Protein AF-A0A929V774-F1 (afdb_monomer_lite)

Structure (mmCIF, N/CA/C/O backbone):
data_AF-A0A929V774-F1
#
_entry.id   AF-A0A929V774-F1
#
loop_
_atom_site.group_PDB
_atom_site.id
_atom_site.type_symbol
_atom_site.label_atom_id
_atom_site.label_alt_id
_atom_site.label_comp_id
_atom_site.label_asym_id
_atom_site.label_entity_id
_atom_site.label_seq_id
_atom_site.pdbx_PDB_ins_code
_atom_site.Cartn_x
_atom_site.Cartn_y
_atom_site.Cartn_z
_ato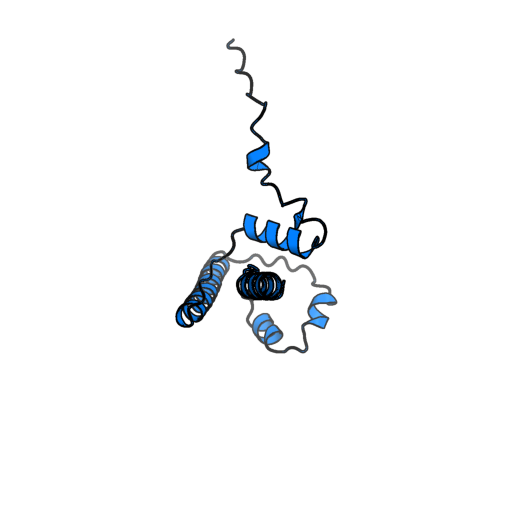m_site.occupancy
_atom_site.B_iso_or_equiv
_atom_site.auth_seq_id
_atom_site.auth_comp_id
_atom_site.auth_asym_id
_atom_site.auth_atom_id
_atom_site.pdbx_PDB_model_num
ATOM 1 N N . MET A 1 1 ? -35.510 -3.860 35.070 1.00 62.09 1 MET A N 1
ATOM 2 C CA . MET A 1 1 ? -34.268 -4.649 34.905 1.00 62.09 1 MET A CA 1
ATOM 3 C C . MET A 1 1 ? -34.091 -5.048 33.452 1.00 62.09 1 MET A C 1
ATOM 5 O O . MET A 1 1 ? -32.999 -4.863 32.935 1.00 62.09 1 MET A O 1
ATOM 9 N N . ASP A 1 2 ? -35.163 -5.473 32.784 1.00 71.69 2 ASP A N 1
ATOM 10 C CA . ASP A 1 2 ? -35.150 -5.826 31.357 1.00 71.69 2 ASP A CA 1
ATOM 11 C C . ASP A 1 2 ? -34.716 -4.666 30.440 1.00 71.69 2 ASP A C 1
ATOM 13 O O . ASP A 1 2 ? -33.941 -4.877 29.516 1.00 71.69 2 ASP A O 1
ATOM 17 N N . ASP A 1 3 ? -35.093 -3.421 30.753 1.00 75.19 3 ASP A N 1
ATOM 18 C CA . ASP A 1 3 ? -34.695 -2.245 29.954 1.00 75.19 3 ASP A CA 1
ATOM 19 C C . ASP A 1 3 ? -33.191 -1.937 30.006 1.00 75.19 3 ASP A C 1
ATOM 21 O O . ASP A 1 3 ? -32.614 -1.484 29.022 1.00 75.19 3 ASP A O 1
ATOM 25 N N . TYR A 1 4 ? -32.534 -2.207 31.139 1.00 77.62 4 TYR A N 1
ATOM 26 C CA . TYR A 1 4 ? -31.085 -2.021 31.269 1.00 77.62 4 TYR A CA 1
ATOM 27 C C . TYR A 1 4 ? -30.326 -3.112 30.510 1.00 77.62 4 TYR A C 1
ATOM 29 O O . TYR A 1 4 ? -29.334 -2.822 29.852 1.00 77.62 4 TYR A O 1
ATOM 37 N N . ILE A 1 5 ? -30.827 -4.351 30.547 1.00 79.94 5 ILE A N 1
ATOM 38 C CA . ILE A 1 5 ? -30.267 -5.467 29.778 1.00 79.94 5 ILE A CA 1
ATOM 39 C C . ILE A 1 5 ? -30.404 -5.188 28.275 1.00 79.94 5 ILE A C 1
ATOM 41 O O . ILE A 1 5 ? -29.414 -5.285 27.561 1.00 79.94 5 ILE A O 1
ATOM 45 N N . ASN A 1 6 ? -31.577 -4.743 27.813 1.00 81.94 6 ASN A N 1
ATOM 46 C CA . ASN A 1 6 ? -31.809 -4.395 26.407 1.00 81.94 6 ASN A CA 1
ATOM 47 C C . ASN A 1 6 ? -30.965 -3.198 25.937 1.00 81.94 6 ASN A C 1
ATOM 49 O O . ASN A 1 6 ? -30.461 -3.209 24.817 1.00 81.94 6 ASN A O 1
ATOM 53 N N . PHE A 1 7 ? -30.768 -2.186 26.787 1.00 81.25 7 PHE A N 1
ATOM 54 C CA . PHE A 1 7 ? -29.897 -1.048 26.484 1.00 81.25 7 PHE A CA 1
ATOM 55 C C . PHE A 1 7 ? -28.425 -1.465 26.363 1.00 81.25 7 PHE A C 1
ATOM 57 O O . PHE A 1 7 ? -27.748 -1.061 25.422 1.00 81.25 7 PHE A O 1
ATOM 64 N N . ILE A 1 8 ? -27.928 -2.302 27.281 1.00 77.25 8 ILE A N 1
ATOM 65 C CA . ILE A 1 8 ? -26.557 -2.826 27.216 1.00 77.25 8 ILE A CA 1
ATOM 66 C C . ILE A 1 8 ? -26.370 -3.731 25.994 1.00 77.25 8 ILE A C 1
ATOM 68 O O . ILE A 1 8 ? -25.318 -3.667 25.365 1.00 77.25 8 ILE A O 1
ATOM 72 N N . ASP A 1 9 ? -27.380 -4.514 25.611 1.00 76.75 9 ASP A N 1
ATOM 73 C CA . ASP A 1 9 ? -27.327 -5.377 24.426 1.00 76.75 9 ASP A CA 1
ATOM 74 C C . ASP A 1 9 ? -27.346 -4.558 23.118 1.00 76.75 9 ASP A C 1
ATOM 76 O O . ASP A 1 9 ? -26.568 -4.827 22.205 1.00 76.75 9 ASP A O 1
ATOM 80 N N . GLN A 1 10 ? -28.135 -3.477 23.051 1.00 77.94 10 GLN A N 1
ATOM 81 C CA . GLN A 1 10 ? -28.100 -2.524 21.931 1.00 77.94 10 GLN A CA 1
ATOM 82 C C . GLN A 1 10 ? -26.763 -1.778 21.836 1.00 77.94 10 GLN A C 1
ATOM 84 O O . GLN A 1 10 ? -26.174 -1.719 20.759 1.00 77.94 10 GLN A O 1
ATOM 89 N N . VAL A 1 11 ? -26.232 -1.274 22.954 1.00 72.19 11 VAL A N 1
ATOM 90 C CA . VAL A 1 11 ? -24.923 -0.598 22.990 1.00 72.19 11 VAL A CA 1
ATOM 91 C C . VAL A 1 11 ? -23.786 -1.571 22.653 1.00 72.19 11 VAL A C 1
ATOM 93 O O . VAL A 1 11 ? -22.845 -1.204 21.955 1.00 72.19 11 VAL A O 1
ATOM 96 N N . SER A 1 12 ? -23.883 -2.828 23.091 1.00 67.50 12 SER A N 1
ATOM 97 C CA . SER A 1 12 ? -22.943 -3.901 22.747 1.00 67.50 12 SER A CA 1
ATOM 98 C C . SER A 1 12 ? -22.978 -4.256 21.257 1.00 67.50 12 SER A C 1
ATOM 100 O O . SER A 1 12 ? -21.944 -4.618 20.699 1.00 67.50 12 SER A O 1
ATOM 102 N N . GLN A 1 13 ? -24.144 -4.184 20.610 1.00 66.69 13 GLN A N 1
ATOM 103 C CA . GLN A 1 13 ? -24.290 -4.417 19.168 1.00 66.69 13 GLN A CA 1
ATOM 104 C C . GLN A 1 13 ? -23.809 -3.219 18.334 1.00 66.69 13 GLN A C 1
ATOM 106 O O . GLN A 1 13 ? -23.270 -3.413 17.244 1.00 66.69 13 GLN A O 1
ATOM 111 N N . GLU A 1 14 ? -23.944 -1.995 18.850 1.00 58.09 14 GLU A N 1
ATOM 112 C CA . GLU A 1 14 ? -23.427 -0.771 18.221 1.00 58.09 14 GLU A CA 1
ATOM 113 C C . GLU A 1 14 ? -21.910 -0.590 18.408 1.00 58.09 14 GLU A C 1
ATOM 115 O O . GLU A 1 14 ? -21.255 0.041 17.579 1.00 58.09 14 GLU A O 1
ATOM 120 N N . ALA A 1 15 ? -21.315 -1.194 19.441 1.00 54.69 15 ALA A N 1
ATOM 121 C CA . ALA A 1 15 ? -19.882 -1.121 19.734 1.00 54.69 15 ALA A CA 1
ATOM 122 C C . ALA A 1 15 ? -19.014 -2.069 18.880 1.00 54.69 15 ALA A C 1
ATOM 124 O O . ALA A 1 15 ? -17.948 -2.510 19.314 1.00 54.69 15 ALA A O 1
ATOM 125 N N . ASN A 1 16 ? -19.425 -2.375 17.648 1.00 50.06 16 ASN A N 1
ATOM 126 C CA . ASN A 1 16 ? -18.550 -3.042 16.689 1.00 50.06 16 ASN A CA 1
ATOM 127 C C . ASN A 1 16 ? -17.679 -2.016 15.956 1.00 50.06 16 ASN A C 1
ATOM 129 O O . ASN A 1 16 ? -17.897 -1.708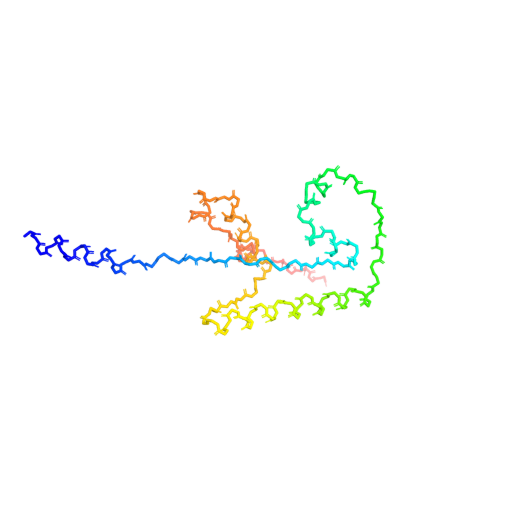 14.786 1.00 50.06 16 ASN A O 1
ATOM 133 N N . ILE A 1 17 ? -16.677 -1.493 16.657 1.00 56.94 17 ILE A N 1
ATOM 134 C CA . ILE A 1 17 ? -15.597 -0.720 16.038 1.00 56.94 17 ILE A CA 1
ATOM 135 C C . ILE A 1 17 ? -14.281 -1.389 16.422 1.00 56.94 17 ILE A C 1
ATOM 137 O O . ILE A 1 17 ? -13.466 -0.857 17.168 1.00 56.94 17 ILE A O 1
ATOM 141 N N . MET A 1 18 ? -14.103 -2.629 15.965 1.00 56.09 18 MET A N 1
ATOM 142 C CA . MET A 1 18 ? -12.764 -3.193 15.880 1.00 56.09 18 MET A CA 1
ATOM 143 C C . MET A 1 18 ? -12.146 -2.686 14.576 1.00 56.09 18 MET A C 1
ATOM 145 O O . MET A 1 18 ? -12.573 -3.085 13.491 1.00 56.09 18 MET A O 1
ATOM 149 N N . ASP A 1 19 ? -11.147 -1.811 14.678 1.00 65.81 19 ASP A N 1
ATOM 150 C CA . ASP A 1 19 ? -10.358 -1.384 13.525 1.00 65.81 19 ASP A CA 1
ATOM 151 C C . ASP A 1 19 ? -9.558 -2.582 13.004 1.00 65.81 19 ASP A C 1
ATOM 153 O O . ASP A 1 19 ? -8.544 -2.993 13.573 1.00 65.81 19 ASP A O 1
ATOM 157 N N . LYS A 1 20 ? -10.047 -3.198 11.925 1.00 76.19 20 LYS A N 1
ATOM 158 C CA . LYS A 1 20 ? -9.386 -4.334 11.285 1.00 76.19 20 LYS A CA 1
ATOM 159 C C . LYS A 1 20 ? -8.594 -3.856 10.077 1.00 76.19 20 LYS A C 1
ATOM 161 O O . LYS A 1 20 ? -9.153 -3.553 9.026 1.00 76.19 20 LYS A O 1
ATOM 166 N N . SER A 1 21 ? -7.277 -3.844 10.224 1.00 83.00 21 SER A N 1
ATOM 167 C CA . SER A 1 21 ? -6.354 -3.523 9.136 1.00 83.00 21 SER A CA 1
ATOM 168 C C . SER A 1 21 ? -6.090 -4.749 8.261 1.00 83.00 21 SER A C 1
ATOM 170 O O . SER A 1 21 ? -5.838 -5.846 8.763 1.00 83.00 21 SER A O 1
ATOM 172 N N . PHE A 1 22 ? -6.111 -4.559 6.942 1.00 88.50 22 PHE A N 1
ATOM 173 C CA . PHE A 1 22 ? -5.753 -5.578 5.956 1.00 88.50 22 PHE A CA 1
ATOM 174 C C . PHE A 1 22 ? -4.487 -5.151 5.214 1.00 88.50 22 PHE A C 1
ATOM 176 O O . PHE A 1 22 ? -4.353 -3.994 4.821 1.00 88.50 22 PHE A O 1
ATOM 183 N N . PHE A 1 23 ? -3.572 -6.094 4.992 1.00 91.25 23 PHE A N 1
ATOM 184 C CA . PHE A 1 23 ? -2.306 -5.846 4.305 1.00 91.25 23 PHE A CA 1
ATOM 185 C C . PHE A 1 23 ? -2.253 -6.636 3.000 1.00 91.25 23 PHE A C 1
ATOM 187 O O . PHE A 1 23 ? -2.586 -7.820 2.966 1.00 91.25 23 PHE A O 1
ATOM 194 N N . VAL A 1 24 ? -1.815 -5.980 1.925 1.00 91.75 24 VAL A N 1
ATOM 195 C CA . VAL A 1 24 ? -1.659 -6.585 0.598 1.00 91.75 24 VAL A CA 1
ATOM 196 C C . VAL A 1 24 ? -0.188 -6.524 0.203 1.00 91.75 24 VAL A C 1
ATOM 198 O O . VAL A 1 24 ? 0.418 -5.454 0.211 1.00 91.75 24 VAL A O 1
ATOM 201 N N . VAL A 1 25 ? 0.386 -7.671 -0.162 1.00 92.25 25 VAL A N 1
ATOM 202 C CA . VAL A 1 25 ? 1.767 -7.766 -0.654 1.00 92.25 25 VAL A CA 1
ATOM 203 C C . VAL A 1 25 ? 1.746 -7.820 -2.177 1.00 92.25 25 VAL A C 1
ATOM 205 O O . VAL A 1 25 ? 1.146 -8.720 -2.760 1.00 92.25 25 VAL A O 1
ATOM 208 N N . VAL A 1 26 ? 2.420 -6.866 -2.823 1.00 91.38 26 VAL A N 1
ATOM 209 C CA . VAL A 1 26 ? 2.578 -6.823 -4.284 1.00 91.38 26 VAL A CA 1
ATOM 210 C C . VAL A 1 26 ? 3.982 -7.321 -4.635 1.00 91.38 26 VAL A C 1
ATOM 212 O O . VAL A 1 26 ? 4.952 -6.603 -4.386 1.00 91.38 26 VAL A O 1
ATOM 215 N N . PRO A 1 27 ? 4.131 -8.542 -5.176 1.00 89.06 27 PRO A N 1
ATOM 216 C CA . PRO A 1 27 ? 5.442 -9.075 -5.509 1.00 89.06 27 PRO A CA 1
ATOM 217 C C . PRO A 1 27 ? 6.014 -8.424 -6.776 1.00 89.06 27 PRO A C 1
ATOM 219 O O . PRO A 1 27 ? 5.296 -8.119 -7.734 1.00 89.06 27 PRO A O 1
ATOM 222 N N . TYR A 1 28 ? 7.337 -8.271 -6.787 1.00 85.38 28 TYR A N 1
ATOM 223 C CA . TYR A 1 28 ? 8.113 -7.872 -7.955 1.00 85.38 28 TYR A CA 1
ATOM 224 C C . TYR A 1 28 ? 9.228 -8.883 -8.203 1.00 85.38 28 TYR A C 1
ATOM 226 O O . TYR A 1 28 ? 9.965 -9.230 -7.279 1.00 85.38 28 TYR A O 1
ATOM 234 N N . TYR A 1 29 ? 9.372 -9.328 -9.448 1.00 80.94 29 TYR A N 1
ATOM 235 C CA . TYR A 1 29 ? 10.413 -10.261 -9.862 1.00 80.94 29 TYR A CA 1
ATOM 236 C C . TYR A 1 29 ? 11.176 -9.642 -11.031 1.00 80.94 29 TYR A C 1
ATOM 238 O O . TYR A 1 29 ? 10.570 -9.267 -12.026 1.00 80.94 29 TYR A O 1
ATOM 246 N N . SER A 1 30 ? 12.497 -9.510 -10.905 1.00 67.75 30 SER A N 1
ATOM 247 C CA . SER A 1 30 ? 13.333 -8.813 -11.893 1.00 67.75 30 SER A CA 1
ATOM 248 C C . SER A 1 30 ? 13.746 -9.673 -13.090 1.00 67.75 30 SER A C 1
ATOM 250 O O . SER A 1 30 ? 14.230 -9.131 -14.082 1.00 67.75 30 SER A O 1
ATOM 252 N N . SER A 1 31 ? 13.589 -10.999 -13.020 1.00 66.19 31 SER A N 1
ATOM 253 C CA . SER A 1 31 ? 13.923 -11.914 -14.113 1.00 66.19 31 SER A CA 1
ATOM 254 C C . SER A 1 31 ? 12.692 -12.669 -14.613 1.00 66.19 31 SER A C 1
ATOM 256 O O . SER A 1 31 ? 11.880 -13.170 -13.831 1.00 66.19 31 SER A O 1
ATOM 258 N N . ALA A 1 32 ? 12.580 -12.782 -15.940 1.00 58.16 32 ALA A N 1
ATOM 259 C CA . ALA A 1 32 ? 11.479 -13.469 -16.619 1.00 58.16 32 ALA A CA 1
ATOM 260 C C . ALA A 1 32 ? 11.355 -14.955 -16.219 1.00 58.16 32 ALA A C 1
ATOM 262 O O . ALA A 1 32 ? 10.266 -15.525 -16.280 1.00 58.16 32 ALA A O 1
ATOM 263 N N . ASP A 1 33 ? 12.451 -15.576 -15.770 1.00 54.81 33 ASP A N 1
ATOM 264 C CA . ASP A 1 33 ? 12.447 -16.948 -15.253 1.00 54.81 33 ASP A CA 1
ATOM 265 C C . ASP A 1 33 ? 11.894 -17.042 -13.819 1.00 54.81 33 ASP A C 1
ATOM 267 O O . ASP A 1 33 ? 11.211 -18.016 -13.494 1.00 54.81 33 ASP A O 1
ATOM 271 N N . LEU A 1 34 ? 12.082 -16.016 -12.972 1.00 55.59 34 LEU A N 1
ATOM 272 C CA . LEU A 1 34 ? 11.465 -15.964 -11.637 1.00 55.59 34 LEU A CA 1
ATOM 273 C C . LEU A 1 34 ? 9.960 -15.671 -11.702 1.00 55.59 34 LEU A C 1
ATOM 275 O O . LEU A 1 34 ? 9.201 -16.201 -10.893 1.00 55.59 34 LEU A O 1
ATOM 279 N N . GLU A 1 35 ? 9.510 -14.865 -12.664 1.00 52.72 35 GLU A N 1
ATOM 280 C CA . GLU A 1 35 ? 8.083 -14.561 -12.853 1.00 52.72 35 GLU A CA 1
ATOM 281 C C . GLU A 1 35 ? 7.294 -15.809 -13.302 1.00 52.72 35 GLU A C 1
ATOM 283 O O . GLU A 1 35 ? 6.208 -16.102 -12.789 1.00 52.72 35 GLU A O 1
ATOM 288 N N . LYS A 1 36 ? 7.894 -16.637 -14.169 1.00 52.91 36 LYS A N 1
ATOM 289 C CA . LYS A 1 36 ? 7.350 -17.953 -14.546 1.00 52.91 36 LYS A CA 1
ATOM 290 C C . LYS A 1 36 ? 7.364 -18.951 -13.383 1.00 52.91 36 LYS A C 1
ATOM 292 O O . LYS A 1 36 ? 6.411 -19.715 -13.233 1.00 52.91 36 LYS A O 1
ATOM 297 N N . ALA A 1 37 ? 8.397 -18.924 -12.538 1.00 53.25 37 ALA A N 1
ATOM 298 C CA . ALA A 1 37 ? 8.488 -19.782 -11.357 1.00 53.25 37 ALA A CA 1
ATOM 299 C C . ALA A 1 37 ? 7.502 -19.391 -10.239 1.00 53.25 37 ALA A C 1
ATOM 301 O O . ALA A 1 37 ? 7.018 -20.275 -9.541 1.00 53.25 37 ALA A O 1
ATOM 302 N N . SER A 1 38 ? 7.171 -18.102 -10.088 1.00 53.94 38 SER A N 1
ATOM 303 C CA . SER A 1 38 ? 6.179 -17.613 -9.112 1.00 53.94 38 SER A CA 1
ATOM 304 C C . SER A 1 38 ? 4.740 -17.977 -9.500 1.00 53.94 38 SER A C 1
ATOM 306 O O . SER A 1 38 ? 3.930 -18.344 -8.650 1.00 53.94 38 SER A O 1
ATOM 308 N N . THR A 1 39 ? 4.434 -17.977 -10.801 1.00 56.34 39 THR A N 1
ATOM 309 C CA . THR A 1 39 ? 3.107 -18.361 -11.314 1.00 56.34 39 THR A CA 1
ATOM 310 C C . THR A 1 39 ? 2.834 -19.869 -11.160 1.00 56.34 39 THR A C 1
ATOM 312 O O . THR A 1 39 ? 1.682 -20.300 -11.110 1.00 56.34 39 THR A O 1
ATOM 315 N N . GLN A 1 40 ? 3.880 -20.695 -11.028 1.00 53.91 40 GLN A N 1
ATOM 316 C CA . GLN A 1 40 ? 3.756 -22.110 -10.684 1.00 53.91 40 GLN A CA 1
ATOM 317 C C . GLN A 1 40 ? 3.945 -22.319 -9.176 1.00 53.91 40 GLN A C 1
ATOM 319 O O . GLN A 1 40 ? 5.059 -22.456 -8.677 1.00 53.91 40 GLN A O 1
ATOM 324 N N . SER A 1 41 ? 2.830 -22.468 -8.458 1.00 56.41 41 SER A N 1
ATOM 325 C CA . SER A 1 41 ? 2.742 -22.787 -7.020 1.00 56.41 41 SER A CA 1
ATOM 326 C C . SER A 1 41 ? 3.573 -23.992 -6.534 1.00 56.41 41 SER A C 1
ATOM 328 O O . SER A 1 41 ? 3.685 -24.218 -5.332 1.00 56.41 41 SER A O 1
ATOM 330 N N . LYS A 1 42 ? 4.187 -24.761 -7.440 1.00 54.28 42 LYS A N 1
ATOM 331 C CA . LYS A 1 42 ? 5.020 -25.931 -7.136 1.00 54.28 42 LYS A CA 1
ATOM 332 C C . LYS A 1 42 ? 6.438 -25.587 -6.652 1.00 54.28 42 LYS A C 1
ATOM 334 O O . LYS A 1 42 ? 7.060 -26.434 -6.023 1.00 54.28 42 LYS A O 1
ATOM 339 N N . ASN A 1 43 ? 6.931 -24.363 -6.872 1.00 55.25 43 ASN A N 1
ATOM 340 C CA . ASN A 1 43 ? 8.344 -24.009 -6.638 1.00 55.25 43 ASN A CA 1
ATOM 341 C C . ASN A 1 43 ? 8.610 -23.144 -5.391 1.00 55.25 43 ASN A C 1
ATOM 343 O O . ASN A 1 43 ? 9.737 -22.698 -5.168 1.00 55.25 43 ASN A O 1
ATOM 347 N N . ILE A 1 44 ? 7.600 -22.912 -4.549 1.00 61.47 44 ILE A N 1
ATOM 348 C CA . ILE A 1 44 ? 7.760 -22.087 -3.340 1.00 61.47 44 ILE A CA 1
ATOM 349 C C . ILE A 1 44 ? 8.638 -22.806 -2.298 1.00 61.47 44 ILE A C 1
ATOM 351 O O . ILE A 1 44 ? 9.499 -22.175 -1.696 1.00 61.47 44 ILE A O 1
ATOM 355 N N . PHE A 1 45 ? 8.518 -24.131 -2.145 1.00 58.19 45 PHE A N 1
ATOM 356 C CA . PHE A 1 45 ? 9.340 -24.909 -1.200 1.00 58.19 45 PHE A CA 1
ATOM 357 C C . PHE A 1 45 ? 10.815 -25.041 -1.626 1.00 58.19 45 PHE A C 1
ATOM 359 O O . PHE A 1 45 ? 11.702 -25.068 -0.775 1.00 58.19 45 PHE A O 1
ATOM 366 N N . SER A 1 46 ? 11.112 -25.059 -2.930 1.00 59.00 46 SER A N 1
ATOM 367 C CA . SER A 1 46 ? 12.490 -25.148 -3.439 1.00 59.00 46 SER A CA 1
ATOM 368 C C . SER A 1 46 ? 13.271 -23.836 -3.312 1.00 59.00 46 SER A C 1
ATOM 370 O O . SER A 1 46 ? 14.497 -23.858 -3.252 1.00 59.00 46 SER A O 1
ATOM 372 N N . LEU A 1 47 ? 12.583 -22.692 -3.219 1.00 58.12 47 LEU A N 1
ATOM 373 C CA . LEU A 1 47 ? 13.207 -21.383 -2.988 1.00 58.12 47 LEU A CA 1
ATOM 374 C C . LEU A 1 47 ? 13.789 -21.233 -1.571 1.00 58.12 47 LEU A C 1
ATOM 376 O O . LEU A 1 47 ? 14.681 -20.407 -1.387 1.00 58.12 47 LEU A O 1
ATOM 380 N N . PHE A 1 48 ? 13.319 -22.027 -0.601 1.00 58.84 48 PHE A N 1
ATOM 381 C CA . 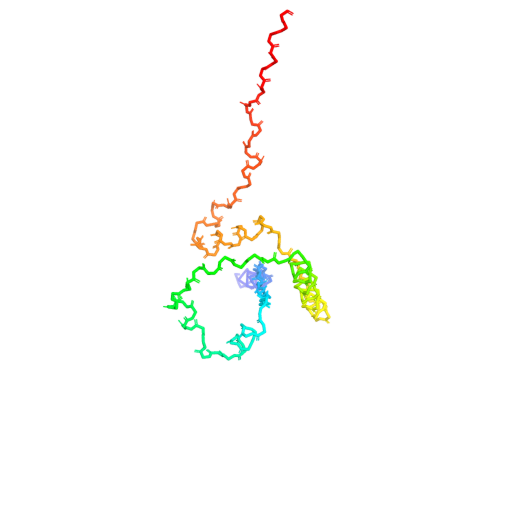PHE A 1 48 ? 13.824 -22.026 0.779 1.00 58.84 48 PHE A CA 1
ATOM 382 C C . PHE A 1 48 ? 14.980 -23.013 1.017 1.00 58.84 48 PHE A C 1
ATOM 384 O O . PHE A 1 48 ? 15.719 -22.840 1.981 1.00 58.84 48 PHE A O 1
ATOM 391 N N . PHE A 1 49 ? 15.162 -24.019 0.151 1.00 57.56 49 PHE A N 1
ATOM 392 C CA . PHE A 1 49 ? 16.188 -25.066 0.309 1.00 57.56 49 PHE A CA 1
ATOM 393 C C . PHE A 1 49 ? 17.276 -25.052 -0.785 1.00 57.56 49 PHE A C 1
ATOM 395 O O . PHE A 1 49 ? 18.263 -25.776 -0.692 1.00 57.56 49 PHE A O 1
ATOM 402 N N . GLY A 1 50 ? 17.125 -24.230 -1.828 1.00 51.69 50 GLY A N 1
ATOM 403 C CA . GLY A 1 50 ? 18.124 -24.081 -2.884 1.00 51.69 50 GLY A CA 1
ATOM 404 C C . GLY A 1 50 ? 19.256 -23.146 -2.466 1.00 51.69 50 GLY A C 1
ATOM 405 O O . GLY A 1 50 ? 19.052 -21.938 -2.340 1.00 51.69 50 GLY A O 1
ATOM 406 N N . THR A 1 51 ? 20.458 -23.692 -2.288 1.00 50.53 51 THR A N 1
ATOM 407 C CA . THR A 1 51 ? 21.701 -22.925 -2.153 1.00 50.53 51 THR A CA 1
ATOM 408 C C . THR A 1 51 ? 21.885 -22.043 -3.385 1.00 50.53 51 THR A C 1
ATOM 410 O O . THR A 1 51 ? 22.251 -22.527 -4.455 1.00 50.53 51 THR A O 1
ATOM 413 N N . ARG A 1 52 ? 21.602 -20.746 -3.254 1.00 54.59 52 ARG A N 1
ATOM 414 C CA . ARG A 1 52 ? 21.944 -19.770 -4.288 1.00 54.59 52 ARG A CA 1
ATOM 415 C C . ARG A 1 52 ? 23.444 -19.529 -4.202 1.00 54.59 52 ARG A C 1
ATOM 417 O O . ARG A 1 52 ? 23.904 -18.865 -3.274 1.00 54.59 52 ARG A O 1
ATOM 424 N N . GLU A 1 53 ? 24.198 -20.092 -5.142 1.00 45.06 53 GLU A N 1
ATOM 425 C CA . GLU A 1 53 ? 25.534 -19.587 -5.442 1.00 45.06 53 GLU A CA 1
ATOM 426 C C . GLU A 1 53 ? 25.413 -18.083 -5.692 1.00 45.06 53 GLU A C 1
ATOM 428 O O . GLU A 1 53 ? 24.565 -17.622 -6.460 1.00 45.06 53 GLU A O 1
ATOM 433 N N . GLY A 1 54 ? 26.192 -17.316 -4.933 1.00 48.53 54 GLY A N 1
ATOM 434 C CA . GLY A 1 54 ? 26.163 -15.865 -4.938 1.00 48.53 54 GLY A CA 1
ATOM 435 C C . GLY A 1 54 ? 26.737 -15.319 -6.234 1.00 48.53 54 GLY A C 1
ATOM 436 O O . GLY A 1 54 ? 27.887 -14.892 -6.271 1.00 48.53 54 GLY A O 1
ATOM 437 N N . GLU A 1 55 ? 25.934 -15.293 -7.290 1.00 47.22 55 GLU A N 1
ATOM 438 C CA . GLU A 1 55 ? 26.227 -14.435 -8.423 1.00 47.22 55 GLU A CA 1
ATOM 439 C C . GLU A 1 55 ? 25.937 -13.000 -7.979 1.00 47.22 55 GLU A C 1
ATOM 441 O O . GLU A 1 55 ? 24.793 -12.611 -7.734 1.00 47.22 55 GLU A O 1
ATOM 446 N N . ILE A 1 56 ? 26.996 -12.212 -7.792 1.00 48.72 56 ILE A N 1
ATOM 447 C CA . ILE A 1 56 ? 26.890 -10.774 -7.556 1.00 48.72 56 ILE A CA 1
ATOM 448 C C . ILE A 1 56 ? 26.330 -10.172 -8.847 1.00 48.72 56 ILE A C 1
ATOM 450 O O . ILE A 1 56 ? 27.075 -9.743 -9.728 1.00 48.72 56 ILE A O 1
ATOM 454 N N . THR A 1 57 ? 25.005 -10.162 -8.981 1.00 61.56 57 THR A N 1
ATOM 455 C CA . THR A 1 57 ? 24.315 -9.505 -10.085 1.00 61.56 57 THR A CA 1
ATOM 456 C C . THR A 1 57 ? 24.570 -8.012 -9.943 1.00 61.56 57 THR A C 1
ATOM 458 O O . THR A 1 57 ? 23.925 -7.328 -9.145 1.00 61.56 57 THR A O 1
ATOM 461 N N . ARG A 1 58 ? 25.551 -7.489 -10.681 1.00 60.22 58 ARG A N 1
ATOM 462 C CA . ARG A 1 58 ? 25.709 -6.046 -10.859 1.00 60.22 58 ARG A CA 1
ATOM 463 C C . ARG A 1 58 ? 24.506 -5.582 -11.673 1.00 60.22 58 ARG A C 1
ATOM 465 O O . ARG A 1 58 ? 24.494 -5.701 -12.892 1.00 60.22 58 ARG A O 1
ATOM 472 N N . ILE A 1 59 ? 23.461 -5.141 -10.981 1.00 68.25 59 ILE A N 1
ATOM 473 C CA . ILE A 1 59 ? 22.247 -4.636 -11.618 1.00 68.25 59 ILE A CA 1
ATOM 474 C C . ILE A 1 59 ? 22.602 -3.315 -12.300 1.00 68.25 59 ILE A C 1
ATOM 476 O O . ILE A 1 59 ? 23.102 -2.392 -11.655 1.00 68.25 59 ILE A O 1
ATOM 480 N N . ASP A 1 60 ? 22.354 -3.237 -13.607 1.00 81.69 60 ASP A N 1
ATOM 481 C CA . ASP A 1 60 ? 22.484 -1.986 -14.346 1.00 81.69 60 ASP A CA 1
ATOM 482 C C . ASP A 1 60 ? 21.447 -0.967 -13.856 1.00 81.69 60 ASP A C 1
ATOM 484 O O . ASP A 1 60 ? 20.298 -1.313 -13.562 1.00 81.69 60 ASP A O 1
ATOM 488 N N . ARG A 1 61 ? 21.831 0.311 -13.821 1.00 85.06 61 ARG A N 1
ATOM 489 C CA . ARG A 1 61 ? 20.969 1.389 -13.330 1.00 85.06 61 ARG A CA 1
ATOM 490 C C . ARG A 1 61 ? 19.678 1.503 -14.137 1.00 85.06 61 ARG A C 1
ATOM 492 O O . ARG A 1 61 ? 18.618 1.661 -13.545 1.00 85.06 61 ARG A O 1
ATOM 499 N N . ASN A 1 62 ? 19.735 1.307 -15.456 1.00 85.69 62 ASN A N 1
ATOM 500 C CA . ASN A 1 62 ? 18.526 1.327 -16.285 1.00 85.69 62 ASN A CA 1
ATOM 501 C C . ASN A 1 62 ? 17.558 0.195 -15.930 1.00 85.69 62 ASN A C 1
ATOM 503 O O . ASN A 1 62 ? 16.345 0.359 -16.030 1.00 85.69 62 ASN A O 1
ATOM 507 N N . THR A 1 63 ? 18.084 -0.965 -15.533 1.00 85.88 63 THR A N 1
ATOM 508 C CA . THR A 1 63 ? 17.262 -2.106 -15.111 1.00 85.88 63 THR A CA 1
ATOM 509 C C . THR A 1 63 ? 16.601 -1.813 -13.768 1.00 85.88 63 THR A C 1
ATOM 511 O O . THR A 1 63 ? 15.414 -2.076 -13.601 1.00 85.88 63 THR A O 1
ATOM 514 N N . TYR A 1 64 ? 17.342 -1.206 -12.839 1.00 86.31 64 TYR A N 1
ATOM 515 C CA . TYR A 1 64 ? 16.804 -0.750 -11.559 1.00 86.31 64 TYR A CA 1
ATOM 516 C C . TYR A 1 64 ? 15.699 0.300 -11.736 1.00 86.31 64 TYR A C 1
ATOM 518 O O . TYR A 1 64 ? 14.617 0.145 -11.175 1.00 86.31 64 TYR A O 1
ATOM 526 N N . ASP A 1 65 ? 15.934 1.329 -12.551 1.00 90.25 65 ASP A N 1
ATOM 527 C CA . ASP A 1 65 ? 14.961 2.403 -12.765 1.00 90.25 65 ASP A CA 1
ATOM 528 C C . ASP A 1 65 ? 13.671 1.857 -13.399 1.00 90.25 65 ASP A C 1
ATOM 530 O O . ASP A 1 65 ? 12.571 2.166 -12.938 1.00 90.25 65 ASP A O 1
ATOM 534 N N . LYS A 1 66 ? 13.792 0.953 -14.383 1.00 89.94 66 LYS A N 1
ATOM 535 C CA . LYS A 1 66 ? 12.644 0.232 -14.957 1.00 89.94 66 LYS A CA 1
ATOM 536 C C . LYS A 1 66 ? 11.889 -0.573 -13.903 1.00 89.94 66 LYS A C 1
ATOM 538 O O . LYS A 1 66 ? 10.664 -0.491 -13.851 1.00 89.94 66 LYS A O 1
ATOM 543 N N . ALA A 1 67 ? 12.605 -1.309 -13.055 1.00 88.81 67 ALA A N 1
ATOM 544 C CA . ALA A 1 67 ? 12.001 -2.105 -11.994 1.00 88.81 67 ALA A CA 1
ATOM 545 C C . ALA A 1 67 ? 11.219 -1.246 -10.994 1.00 88.81 67 ALA A C 1
ATOM 547 O O . ALA A 1 67 ? 10.091 -1.584 -10.634 1.00 88.81 67 ALA A O 1
ATOM 548 N N . VAL A 1 68 ? 11.777 -0.099 -10.597 1.00 90.94 68 VAL A N 1
ATOM 549 C CA . VAL A 1 68 ? 11.107 0.876 -9.727 1.00 90.94 68 VAL A CA 1
ATOM 550 C C . VAL A 1 68 ? 9.843 1.423 -10.389 1.00 90.94 68 VAL A C 1
ATOM 552 O O . VAL A 1 68 ? 8.794 1.498 -9.746 1.00 90.94 68 VAL A O 1
ATOM 555 N N . THR A 1 69 ? 9.898 1.798 -11.667 1.00 93.75 69 THR A N 1
ATOM 556 C CA . THR A 1 69 ? 8.709 2.258 -12.398 1.00 93.75 69 THR A CA 1
ATOM 557 C C . THR A 1 69 ? 7.637 1.173 -12.459 1.00 93.75 69 THR A C 1
ATOM 559 O O . THR A 1 69 ? 6.465 1.447 -12.204 1.00 93.75 69 THR A O 1
ATOM 562 N N . GLU A 1 70 ? 8.024 -0.067 -12.741 1.00 92.44 70 GLU A N 1
ATOM 563 C CA . GLU A 1 70 ? 7.089 -1.175 -12.892 1.00 92.44 70 GLU A CA 1
ATOM 564 C C . GLU A 1 70 ? 6.375 -1.522 -11.579 1.00 92.44 70 GLU A C 1
ATOM 566 O O . GLU A 1 70 ? 5.146 -1.608 -11.558 1.00 92.44 70 GLU A O 1
ATOM 571 N N . ILE A 1 71 ? 7.104 -1.652 -10.464 1.00 92.75 71 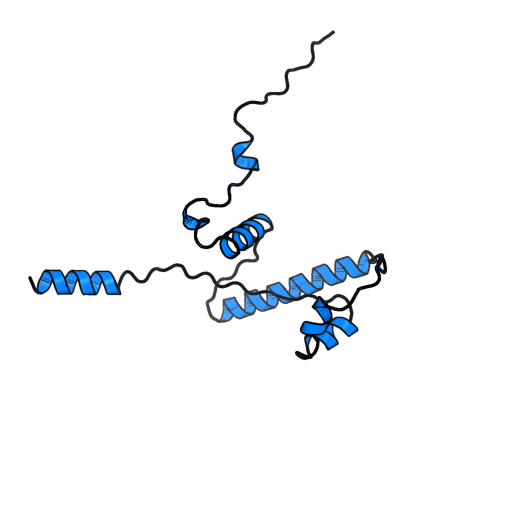ILE A N 1
ATOM 572 C CA . ILE A 1 71 ? 6.473 -1.923 -9.164 1.00 92.75 71 ILE A CA 1
ATOM 573 C C . ILE A 1 71 ? 5.571 -0.770 -8.720 1.00 92.75 71 ILE A C 1
ATOM 575 O O . ILE A 1 71 ? 4.486 -1.011 -8.193 1.00 92.75 71 ILE A O 1
ATOM 579 N N . ASN A 1 72 ? 5.956 0.482 -8.990 1.00 94.62 72 ASN A N 1
ATOM 580 C CA . ASN A 1 72 ? 5.097 1.631 -8.710 1.00 94.62 72 ASN A CA 1
ATOM 581 C C . ASN A 1 72 ? 3.792 1.555 -9.511 1.00 94.62 72 ASN A C 1
ATOM 583 O O . ASN A 1 72 ? 2.723 1.730 -8.930 1.00 94.62 72 ASN A O 1
ATOM 587 N N . ASN A 1 73 ? 3.854 1.227 -10.802 1.00 95.00 73 ASN A N 1
ATOM 588 C CA . ASN A 1 73 ? 2.661 1.068 -11.635 1.00 95.00 73 ASN A CA 1
ATOM 589 C C . ASN A 1 73 ? 1.755 -0.064 -11.125 1.00 95.00 73 ASN A C 1
ATOM 591 O O . ASN A 1 73 ? 0.542 0.124 -11.026 1.00 95.00 73 ASN A O 1
ATOM 595 N N . ARG A 1 74 ? 2.333 -1.213 -10.739 1.00 94.38 74 ARG A N 1
ATOM 596 C CA . ARG A 1 74 ? 1.588 -2.341 -10.147 1.00 94.38 74 ARG A CA 1
ATOM 597 C C . ARG A 1 74 ? 0.882 -1.923 -8.852 1.00 94.38 74 ARG A C 1
ATOM 599 O O . ARG A 1 74 ? -0.302 -2.200 -8.684 1.00 94.38 74 ARG A O 1
ATOM 606 N N . VAL A 1 75 ? 1.574 -1.209 -7.962 1.00 95.25 75 VAL A N 1
ATOM 607 C CA . VAL A 1 75 ? 0.989 -0.702 -6.708 1.00 95.25 75 VAL A CA 1
ATOM 608 C C . VAL A 1 75 ? -0.151 0.282 -6.981 1.00 95.25 75 VAL A C 1
ATOM 610 O O . VAL A 1 75 ? -1.208 0.162 -6.366 1.00 95.25 75 VAL A O 1
ATOM 613 N N . GLN A 1 76 ? 0.017 1.216 -7.922 1.00 95.31 76 GLN A N 1
ATOM 614 C CA . GLN A 1 76 ? -1.038 2.174 -8.271 1.00 95.31 76 GLN A CA 1
ATOM 615 C C . GLN A 1 76 ? -2.268 1.493 -8.876 1.00 95.31 76 GLN A C 1
ATOM 617 O O . GLN A 1 76 ? -3.392 1.867 -8.549 1.00 95.31 76 GLN A O 1
ATOM 622 N N . ALA A 1 77 ? -2.079 0.457 -9.697 1.00 95.44 77 ALA A N 1
ATOM 623 C CA . ALA A 1 77 ? -3.187 -0.327 -10.235 1.00 95.44 77 ALA A CA 1
ATOM 624 C C . ALA A 1 77 ? -3.991 -1.027 -9.124 1.00 95.44 77 ALA A C 1
ATOM 626 O O . ALA A 1 77 ? -5.220 -1.002 -9.149 1.00 95.44 77 ALA A O 1
ATOM 627 N N . VAL A 1 78 ? -3.312 -1.598 -8.120 1.00 95.31 78 VAL A N 1
ATOM 628 C CA . VAL A 1 78 ? -3.970 -2.220 -6.957 1.00 95.31 78 VAL A CA 1
ATOM 629 C C . VAL A 1 78 ? -4.720 -1.178 -6.126 1.00 95.31 78 VAL A C 1
ATOM 631 O O . VAL A 1 78 ? -5.887 -1.391 -5.808 1.00 95.31 78 VAL A O 1
ATOM 634 N N . ILE A 1 79 ? -4.094 -0.036 -5.821 1.00 95.50 79 ILE A N 1
ATOM 635 C CA . ILE A 1 79 ? -4.735 1.051 -5.062 1.00 95.50 79 ILE A CA 1
ATOM 636 C C . ILE A 1 79 ? -5.969 1.574 -5.805 1.00 95.50 79 ILE A C 1
ATOM 638 O O . ILE A 1 79 ? -7.028 1.704 -5.200 1.00 95.50 79 ILE A O 1
ATOM 642 N N . GLY A 1 80 ? -5.866 1.825 -7.113 1.00 96.19 80 GLY A N 1
ATOM 643 C CA . GLY A 1 80 ? -6.996 2.270 -7.931 1.00 96.19 80 GLY A CA 1
ATOM 644 C C . GLY A 1 80 ? -8.121 1.233 -8.001 1.00 96.19 80 GLY A C 1
ATOM 645 O O . GLY A 1 80 ? -9.293 1.587 -7.906 1.00 96.19 80 GLY A O 1
ATOM 646 N N . GLY A 1 81 ? -7.779 -0.056 -8.097 1.00 95.50 81 GLY A N 1
ATOM 647 C CA . GLY A 1 81 ? -8.749 -1.151 -8.053 1.00 95.50 81 GLY A CA 1
ATOM 648 C C . GLY A 1 81 ? -9.508 -1.223 -6.726 1.00 95.50 81 GLY A C 1
ATOM 649 O O . GLY A 1 81 ? -10.731 -1.348 -6.730 1.00 95.50 81 GLY A O 1
ATOM 650 N N . LEU A 1 82 ? -8.800 -1.087 -5.600 1.00 94.44 82 LEU A N 1
ATOM 651 C CA . LEU A 1 82 ? -9.398 -1.044 -4.261 1.00 94.44 82 LEU A CA 1
ATOM 652 C C . LEU A 1 82 ? -10.250 0.218 -4.061 1.00 94.44 82 LEU A C 1
ATOM 654 O O . LEU A 1 82 ? -11.354 0.143 -3.523 1.00 94.44 82 LEU A O 1
ATOM 658 N N . PHE A 1 83 ? -9.795 1.359 -4.575 1.00 95.12 83 PHE A N 1
ATOM 659 C CA . PHE A 1 83 ? -10.547 2.607 -4.516 1.00 95.12 83 PHE A CA 1
ATOM 660 C C . PHE A 1 83 ? -11.888 2.514 -5.259 1.00 95.12 83 PHE A C 1
ATOM 662 O O . PHE A 1 83 ? -12.907 2.968 -4.744 1.00 95.12 83 PHE A O 1
ATOM 669 N N . ASN A 1 84 ? -11.925 1.850 -6.419 1.00 95.00 84 ASN A N 1
ATOM 670 C CA . ASN A 1 84 ? -13.156 1.653 -7.194 1.00 95.00 84 ASN A CA 1
ATOM 671 C C . ASN A 1 84 ? -14.233 0.841 -6.454 1.00 95.00 84 ASN A C 1
ATOM 673 O O . ASN A 1 84 ? -15.412 0.964 -6.777 1.00 95.00 84 ASN A O 1
ATOM 677 N N . ILE A 1 85 ? -13.848 0.027 -5.468 1.00 94.69 85 ILE A N 1
ATOM 678 C CA . ILE A 1 85 ? -14.777 -0.714 -4.599 1.00 94.69 85 ILE A CA 1
ATOM 679 C C . ILE A 1 85 ? -14.990 -0.028 -3.238 1.00 94.69 85 ILE A C 1
ATOM 681 O O . ILE A 1 85 ? -15.544 -0.630 -2.323 1.00 94.69 85 ILE A O 1
ATOM 685 N N . GLY A 1 86 ? -14.557 1.229 -3.093 1.00 91.31 86 GLY A N 1
ATOM 686 C CA . GLY A 1 86 ? -14.730 2.043 -1.886 1.00 91.31 86 GLY A CA 1
ATOM 687 C C . GLY A 1 86 ? -13.682 1.808 -0.793 1.00 91.31 86 GLY A C 1
ATOM 688 O O . GLY A 1 86 ? -13.771 2.408 0.279 1.00 91.31 86 GLY A O 1
ATOM 689 N N . ILE A 1 87 ? -12.672 0.970 -1.042 1.00 91.06 87 ILE A N 1
ATOM 690 C CA . ILE A 1 87 ? -11.614 0.674 -0.073 1.00 91.06 87 ILE A CA 1
ATOM 691 C C . ILE A 1 87 ? -10.463 1.660 -0.265 1.00 91.06 87 ILE A C 1
ATOM 693 O O . ILE A 1 87 ? -9.769 1.661 -1.281 1.00 91.06 87 ILE A O 1
ATOM 697 N N . HIS A 1 88 ? -10.217 2.478 0.752 1.00 90.19 88 HIS A N 1
ATOM 698 C CA . HIS A 1 88 ? -9.103 3.418 0.756 1.00 90.19 88 HIS A CA 1
ATOM 699 C C . HIS A 1 88 ? -7.834 2.691 1.201 1.00 90.19 88 HIS A C 1
ATOM 701 O O . HIS A 1 88 ? -7.814 2.037 2.239 1.00 90.19 88 HIS A O 1
ATOM 707 N N . SER A 1 89 ? -6.780 2.768 0.393 1.00 92.62 89 SER A N 1
ATOM 708 C CA . SER A 1 89 ? -5.515 2.069 0.636 1.00 92.62 89 SER A CA 1
ATOM 709 C C . SER A 1 89 ? -4.344 3.030 0.517 1.00 92.62 89 SER A C 1
ATOM 711 O O . SER A 1 89 ? -4.315 3.878 -0.373 1.00 92.62 89 SER A O 1
ATOM 713 N N . VAL A 1 90 ? -3.360 2.874 1.400 1.00 92.50 90 VAL A N 1
ATOM 714 C CA . VAL A 1 90 ? -2.145 3.693 1.431 1.00 92.50 90 VAL A CA 1
ATOM 715 C C . VAL A 1 90 ? -0.933 2.771 1.390 1.00 92.50 90 VAL A C 1
ATOM 717 O O . VAL A 1 90 ? -0.914 1.718 2.026 1.00 92.50 90 VAL A O 1
ATOM 720 N N . ARG A 1 91 ? 0.093 3.154 0.622 1.00 93.12 91 ARG A N 1
ATOM 721 C CA . ARG A 1 91 ? 1.373 2.441 0.627 1.00 93.12 91 ARG A CA 1
ATOM 722 C C . ARG A 1 91 ? 2.131 2.764 1.912 1.00 93.12 91 ARG A C 1
ATOM 724 O O . ARG A 1 91 ? 2.422 3.929 2.163 1.00 93.12 91 ARG A O 1
ATOM 731 N N . LEU A 1 92 ? 2.512 1.722 2.645 1.00 92.75 92 LEU A N 1
ATOM 732 C CA . LEU A 1 92 ? 3.290 1.847 3.874 1.00 92.75 92 LEU A CA 1
ATOM 733 C C . LEU A 1 92 ? 4.718 2.337 3.602 1.00 92.75 92 LEU A C 1
ATOM 735 O O . LEU A 1 92 ? 5.397 1.881 2.677 1.00 92.75 92 LEU A O 1
ATOM 739 N N . ASN A 1 93 ? 5.178 3.242 4.452 1.00 91.56 93 ASN A N 1
ATOM 740 C CA . ASN A 1 93 ? 6.553 3.706 4.536 1.00 91.56 93 ASN A CA 1
ATOM 741 C C . ASN A 1 93 ? 7.413 2.724 5.342 1.00 91.56 93 ASN A C 1
ATOM 743 O O . ASN A 1 93 ? 6.911 1.856 6.052 1.00 91.56 93 ASN A O 1
ATOM 747 N N . THR A 1 94 ? 8.735 2.908 5.316 1.00 90.25 94 THR A N 1
ATOM 748 C CA . THR A 1 94 ? 9.684 2.050 6.048 1.00 90.25 94 THR A CA 1
ATOM 749 C C . THR A 1 94 ? 9.375 1.942 7.544 1.00 90.25 94 THR A C 1
ATOM 751 O O . THR A 1 94 ? 9.532 0.872 8.123 1.00 90.25 94 THR A O 1
ATOM 754 N N . LYS A 1 95 ? 8.921 3.035 8.172 1.00 87.69 95 LYS A N 1
ATOM 755 C CA . LYS A 1 95 ? 8.566 3.048 9.600 1.00 87.69 95 LYS A CA 1
ATOM 756 C C . LYS A 1 95 ? 7.325 2.205 9.884 1.00 87.69 95 LYS A C 1
ATOM 758 O O . LYS A 1 95 ? 7.353 1.367 10.773 1.00 87.69 95 LYS A O 1
ATOM 763 N N . GLU A 1 96 ? 6.280 2.395 9.087 1.00 89.25 96 GLU A N 1
ATOM 764 C CA . GLU A 1 96 ? 5.014 1.669 9.220 1.00 89.25 96 GLU A CA 1
ATOM 765 C C . GLU A 1 96 ? 5.202 0.177 8.912 1.00 89.25 96 GLU A C 1
ATOM 767 O O . GLU A 1 96 ? 4.590 -0.672 9.549 1.00 89.25 96 GLU A O 1
ATOM 772 N N . LEU A 1 97 ? 6.105 -0.166 7.986 1.00 90.88 97 LEU A N 1
ATOM 773 C CA . LEU A 1 97 ? 6.516 -1.551 7.755 1.00 90.88 97 LEU A CA 1
ATOM 774 C C . LEU A 1 97 ? 7.252 -2.142 8.961 1.00 90.88 97 LEU A C 1
ATOM 776 O O . LEU A 1 97 ? 6.974 -3.276 9.336 1.00 90.88 97 LEU A O 1
ATOM 780 N N . ALA A 1 98 ? 8.181 -1.400 9.571 1.00 89.06 98 ALA A N 1
ATOM 781 C CA . ALA A 1 98 ? 8.888 -1.867 10.762 1.00 89.06 98 ALA A CA 1
ATOM 782 C C . ALA A 1 98 ? 7.917 -2.126 11.923 1.00 89.06 98 ALA A C 1
ATOM 784 O O . ALA A 1 98 ? 8.001 -3.169 12.567 1.00 89.06 98 ALA A O 1
ATOM 785 N N . GLU A 1 99 ? 6.961 -1.221 12.134 1.00 87.56 99 GLU A N 1
ATOM 786 C CA . GLU A 1 99 ? 5.888 -1.386 13.112 1.00 87.56 99 GLU A CA 1
ATOM 787 C C . GLU A 1 99 ? 5.001 -2.592 12.786 1.00 87.56 99 GLU A C 1
ATOM 789 O O . GLU A 1 99 ? 4.755 -3.419 13.658 1.00 87.56 99 GLU A O 1
ATOM 794 N N . LEU A 1 100 ? 4.595 -2.766 11.523 1.00 89.56 100 LEU A N 1
ATOM 795 C CA . LEU A 1 100 ? 3.838 -3.939 11.084 1.00 89.56 100 LEU A CA 1
ATOM 796 C C . LEU A 1 100 ? 4.573 -5.242 11.413 1.00 89.56 100 LEU A C 1
ATOM 798 O O . LEU A 1 100 ? 3.977 -6.159 11.975 1.00 89.56 100 LEU A O 1
ATOM 802 N N . PHE A 1 101 ? 5.864 -5.333 11.087 1.00 89.25 101 PHE A N 1
ATOM 803 C CA . PHE A 1 101 ? 6.658 -6.520 11.396 1.00 89.25 101 PHE A CA 1
ATOM 804 C C . PHE A 1 101 ? 6.842 -6.710 12.901 1.00 89.25 101 PHE A C 1
ATOM 806 O O . PHE A 1 101 ? 6.795 -7.847 13.368 1.00 89.25 101 PHE A O 1
ATOM 813 N N . TYR A 1 102 ? 7.020 -5.635 13.669 1.00 90.12 102 TYR A N 1
ATOM 814 C CA . TYR A 1 102 ? 7.105 -5.718 15.124 1.00 90.12 102 TYR A CA 1
ATOM 815 C C . TYR A 1 102 ? 5.798 -6.251 15.725 1.00 90.12 102 TYR A C 1
ATOM 817 O O . TYR A 1 102 ? 5.834 -7.232 16.467 1.00 90.12 102 TYR A O 1
ATOM 825 N N . ASN A 1 103 ? 4.656 -5.693 15.323 1.00 88.38 103 ASN A N 1
ATOM 826 C CA . ASN A 1 103 ? 3.328 -6.099 15.783 1.00 88.38 103 ASN A CA 1
ATOM 827 C C . ASN A 1 103 ? 3.004 -7.543 15.376 1.00 88.38 103 ASN A C 1
ATOM 829 O O . ASN A 1 103 ? 2.478 -8.310 16.178 1.00 88.38 103 ASN A O 1
ATOM 833 N N . PHE A 1 104 ? 3.357 -7.938 14.149 1.00 88.38 104 PHE A N 1
ATOM 834 C CA . PHE A 1 104 ? 3.125 -9.293 13.647 1.00 88.38 104 PHE A CA 1
ATOM 835 C C . PHE A 1 104 ? 3.937 -10.353 14.403 1.00 88.38 104 PHE A C 1
ATOM 837 O O . PHE A 1 104 ? 3.426 -11.433 14.683 1.00 88.38 104 PHE A O 1
ATOM 844 N N . ASN A 1 105 ? 5.195 -10.057 14.743 1.00 89.94 105 ASN A N 1
ATOM 845 C CA . ASN A 1 105 ? 6.055 -11.001 15.463 1.00 89.94 105 ASN A CA 1
ATOM 846 C C . ASN A 1 105 ? 5.828 -10.987 16.985 1.00 89.94 105 ASN A C 1
ATOM 848 O O . ASN A 1 105 ? 6.251 -11.923 17.658 1.00 89.94 105 ASN A O 1
ATOM 852 N N . ASN A 1 106 ? 5.173 -9.954 17.528 1.00 90.19 106 ASN A N 1
ATOM 853 C CA . ASN A 1 106 ? 4.971 -9.771 18.968 1.00 90.19 106 ASN A CA 1
ATOM 854 C C . ASN A 1 106 ? 3.500 -9.447 19.309 1.00 90.19 106 ASN A C 1
ATOM 856 O O . ASN A 1 106 ? 3.221 -8.384 19.868 1.00 90.19 106 ASN A O 1
ATOM 860 N N . PRO A 1 107 ? 2.539 -10.336 18.998 1.00 86.56 107 PRO A N 1
ATOM 861 C CA . PRO A 1 107 ? 1.112 -10.035 19.142 1.00 86.56 107 PRO A CA 1
ATOM 862 C C . PRO A 1 107 ? 0.683 -9.743 20.591 1.00 86.56 107 PRO A C 1
ATOM 864 O O . PRO A 1 107 ? -0.213 -8.930 20.810 1.00 86.56 107 PRO A O 1
ATOM 867 N N . ASP A 1 108 ? 1.339 -10.358 21.581 1.00 84.44 108 ASP A N 1
ATOM 868 C CA . ASP A 1 108 ? 0.965 -10.229 22.996 1.00 84.44 108 ASP A CA 1
ATOM 869 C C . ASP A 1 108 ? 1.523 -8.959 23.661 1.00 84.44 108 ASP A C 1
ATOM 871 O O . ASP A 1 108 ? 0.903 -8.403 24.574 1.00 84.44 108 ASP A O 1
ATOM 875 N N . THR A 1 109 ? 2.698 -8.493 23.222 1.00 86.44 109 THR A N 1
ATOM 876 C CA . THR A 1 109 ? 3.401 -7.357 23.840 1.00 86.44 109 THR A CA 1
ATOM 877 C C . THR A 1 109 ? 3.240 -6.063 23.060 1.00 86.44 109 THR A C 1
ATOM 879 O O . THR A 1 109 ? 3.170 -5.013 23.689 1.00 86.44 109 THR A O 1
ATOM 882 N N . ALA A 1 110 ? 3.087 -6.102 21.733 1.00 78.94 110 ALA A N 1
ATOM 883 C CA . ALA A 1 110 ? 3.035 -4.897 20.903 1.00 78.94 110 ALA A CA 1
ATOM 884 C C . ALA A 1 110 ? 1.890 -3.935 21.264 1.00 78.94 110 ALA A C 1
ATOM 886 O O . ALA A 1 110 ? 2.027 -2.723 21.124 1.00 78.94 110 ALA A O 1
ATOM 887 N N . VAL A 1 111 ? 0.778 -4.460 21.790 1.00 78.69 111 VAL A N 1
ATOM 888 C CA . VAL A 1 111 ? -0.347 -3.641 22.277 1.00 78.69 111 VAL A CA 1
ATOM 889 C C . VAL A 1 111 ? 0.048 -2.802 23.500 1.00 78.69 111 VAL A C 1
ATOM 891 O O . VAL A 1 111 ? -0.468 -1.704 23.698 1.00 78.69 111 VAL A O 1
ATOM 894 N N . ARG A 1 112 ? 0.951 -3.317 24.340 1.00 82.44 112 ARG A N 1
ATOM 895 C CA . ARG A 1 112 ? 1.400 -2.677 25.589 1.00 82.44 112 ARG A CA 1
ATOM 896 C C . ARG A 1 112 ? 2.704 -1.902 25.406 1.00 82.44 112 ARG A C 1
ATOM 898 O O . ARG A 1 112 ? 2.937 -0.926 26.110 1.00 82.44 112 ARG A O 1
ATOM 905 N N . GLU A 1 113 ? 3.527 -2.337 24.461 1.00 83.69 113 GLU A N 1
ATOM 906 C CA . GLU A 1 113 ? 4.846 -1.803 24.144 1.00 83.69 113 GLU A CA 1
ATOM 907 C C . GLU A 1 113 ? 4.887 -1.433 22.652 1.00 83.69 113 GLU A C 1
ATOM 909 O O . GLU A 1 113 ? 5.442 -2.178 21.845 1.00 83.69 113 GLU A O 1
ATOM 914 N N . PRO A 1 114 ? 4.267 -0.308 22.244 1.00 77.38 114 PRO A N 1
ATOM 915 C CA . PRO A 1 114 ? 4.243 0.083 20.841 1.00 77.38 114 PRO A CA 1
ATOM 916 C C . PRO A 1 114 ? 5.652 0.420 20.348 1.00 77.38 114 PRO A C 1
ATOM 918 O O . PRO A 1 114 ? 6.481 0.943 21.095 1.00 77.38 114 PRO A O 1
ATOM 921 N N . PHE A 1 115 ? 5.917 0.167 19.066 1.00 76.31 115 PHE A N 1
ATOM 922 C CA . PHE A 1 115 ? 7.211 0.472 18.463 1.00 76.31 115 PHE A CA 1
ATOM 923 C C . PHE A 1 115 ? 7.494 1.986 18.509 1.00 76.31 115 PHE A C 1
ATOM 925 O O . PHE A 1 115 ? 6.797 2.795 17.895 1.00 76.31 115 PHE A O 1
ATOM 932 N N . ILE A 1 116 ? 8.529 2.386 19.251 1.00 71.25 116 ILE A N 1
ATOM 933 C CA . ILE A 1 116 ? 8.872 3.797 19.469 1.00 71.25 116 ILE A CA 1
ATOM 934 C C . ILE A 1 116 ? 9.830 4.282 18.373 1.00 71.25 116 ILE A C 1
ATOM 936 O O . ILE A 1 116 ? 10.863 3.669 18.107 1.00 71.25 116 ILE A O 1
ATOM 940 N N . ASP A 1 117 ? 9.537 5.438 17.770 1.00 72.12 117 ASP A N 1
ATOM 941 C CA . ASP A 1 117 ? 10.472 6.110 16.859 1.00 72.12 117 ASP A CA 1
ATOM 942 C C . ASP A 1 117 ? 11.675 6.658 17.644 1.00 72.12 117 ASP A C 1
ATOM 944 O O . ASP A 1 117 ? 11.574 7.673 18.340 1.00 72.12 117 ASP A O 1
ATOM 948 N N . PHE A 1 118 ? 12.834 6.013 17.498 1.00 66.69 118 PHE A N 1
ATOM 949 C CA . PHE A 1 118 ? 14.085 6.416 18.149 1.00 66.69 118 PHE A CA 1
ATOM 950 C C . PHE A 1 118 ? 14.491 7.868 17.856 1.00 66.69 118 PHE A C 1
ATOM 952 O O . PHE A 1 118 ? 15.124 8.505 18.700 1.00 66.69 118 PHE A O 1
ATOM 959 N N . ASN A 1 119 ? 14.075 8.442 16.720 1.00 69.25 119 ASN A N 1
ATOM 960 C CA . ASN A 1 119 ? 14.354 9.849 16.412 1.00 69.25 119 ASN A CA 1
ATOM 961 C C . ASN A 1 119 ? 13.619 10.814 17.355 1.00 69.25 119 ASN A C 1
ATOM 963 O O . ASN A 1 119 ? 14.084 11.930 17.568 1.00 69.25 119 ASN A O 1
ATOM 967 N N . LYS A 1 120 ? 12.491 10.391 17.941 1.00 65.00 120 LYS A N 1
ATOM 968 C CA . LYS A 1 120 ? 11.724 11.188 18.909 1.00 65.00 120 LYS A CA 1
ATOM 969 C C . LYS A 1 120 ? 12.275 11.081 20.335 1.00 65.00 120 LYS A C 1
ATOM 971 O O . LYS A 1 120 ? 12.002 11.958 21.144 1.00 65.00 120 LYS A O 1
ATOM 976 N N . MET A 1 121 ? 13.066 10.049 20.642 1.00 63.06 121 MET A N 1
ATOM 977 C CA . MET A 1 121 ? 13.690 9.877 21.964 1.00 63.06 121 MET A CA 1
ATOM 978 C C . MET A 1 121 ? 15.051 10.582 22.099 1.00 63.06 121 MET A C 1
ATOM 980 O O .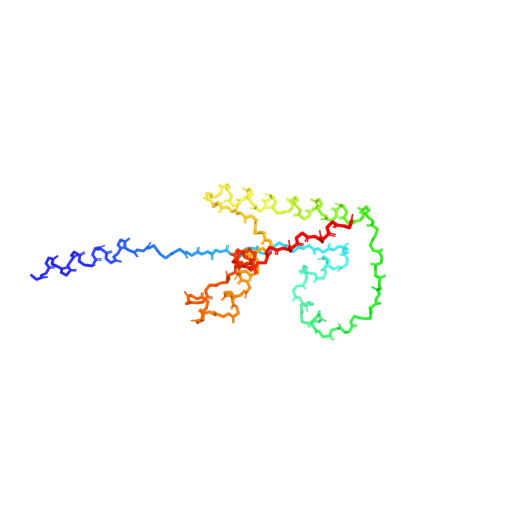 MET A 1 121 ? 15.522 10.811 23.210 1.00 63.06 121 MET A O 1
ATOM 984 N N . GLY A 1 122 ? 15.688 10.955 20.984 1.00 61.00 122 GLY A N 1
ATOM 985 C CA . GLY A 1 122 ? 17.057 11.483 20.965 1.00 61.00 122 GLY A CA 1
ATOM 986 C C . GLY A 1 122 ? 17.253 12.932 21.433 1.00 61.00 122 GLY A C 1
ATOM 987 O O . GLY A 1 122 ? 18.386 13.406 21.422 1.00 61.00 122 GLY A O 1
ATOM 988 N N . THR A 1 123 ? 16.211 13.671 21.827 1.00 59.69 123 THR A N 1
ATOM 989 C CA . THR A 1 123 ? 16.325 15.131 22.018 1.00 59.69 123 THR A CA 1
ATOM 990 C C . THR A 1 123 ? 16.514 15.614 23.449 1.00 59.69 123 THR A C 1
ATOM 992 O O . THR A 1 123 ? 16.459 16.824 23.649 1.00 59.69 123 THR A O 1
ATOM 995 N N . ILE A 1 124 ? 16.758 14.760 24.450 1.00 60.22 124 ILE A N 1
ATOM 996 C CA . ILE A 1 124 ? 16.789 15.304 25.817 1.00 60.22 124 ILE A CA 1
ATOM 997 C C . ILE A 1 124 ? 18.141 15.946 26.195 1.00 60.22 124 ILE A C 1
ATOM 999 O O . ILE A 1 124 ? 18.097 17.070 26.673 1.00 60.22 124 ILE A O 1
ATOM 1003 N N . TYR A 1 125 ? 19.341 15.398 25.919 1.00 57.03 125 TYR A N 1
ATOM 1004 C CA . TYR A 1 125 ? 20.585 16.069 26.387 1.00 57.03 125 TYR A CA 1
ATOM 1005 C C . TYR A 1 125 ? 21.887 15.761 25.620 1.00 57.03 125 TYR A C 1
ATOM 1007 O O . TYR A 1 125 ? 22.815 15.175 26.173 1.00 57.03 125 TYR A O 1
ATOM 1015 N N . THR A 1 126 ? 22.065 16.232 24.381 1.00 61.69 126 THR A N 1
ATOM 1016 C CA . THR A 1 126 ? 23.439 16.429 23.860 1.00 61.69 126 THR A CA 1
ATOM 1017 C C . THR A 1 126 ? 23.527 17.661 22.966 1.00 61.69 126 THR A C 1
ATOM 1019 O O . THR A 1 126 ? 23.471 17.586 21.742 1.00 61.69 126 THR A O 1
ATOM 1022 N N . LYS A 1 127 ? 23.710 18.831 23.590 1.00 60.06 127 LYS A N 1
ATOM 1023 C CA . LYS A 1 127 ? 24.262 19.999 22.898 1.00 60.06 127 LYS A CA 1
ATOM 1024 C C . LYS A 1 127 ? 25.765 19.755 22.751 1.00 60.06 127 LYS A C 1
ATOM 1026 O O . LYS A 1 127 ? 26.480 19.717 23.749 1.00 60.06 127 LYS A O 1
ATOM 1031 N N . LYS A 1 128 ? 26.247 19.557 21.521 1.00 67.62 128 LYS A N 1
ATOM 1032 C CA . LYS A 1 128 ? 27.685 19.564 21.213 1.00 67.62 128 LYS A CA 1
ATOM 1033 C C . LYS A 1 128 ? 28.250 20.906 21.697 1.00 67.62 128 LYS A C 1
ATOM 1035 O O . LYS A 1 128 ? 27.793 21.948 21.234 1.00 67.62 128 LYS A O 1
ATOM 1040 N N . GLY A 1 129 ? 29.163 20.881 22.670 1.00 65.69 129 GLY A N 1
ATOM 1041 C CA . GLY A 1 129 ? 29.813 22.092 23.173 1.00 65.69 129 GLY A CA 1
ATOM 1042 C C . GLY A 1 129 ? 30.533 22.819 22.038 1.00 65.69 129 GLY A C 1
ATOM 1043 O O . GLY A 1 129 ? 31.159 22.172 21.195 1.00 65.69 129 GLY A O 1
ATOM 1044 N N . GLU A 1 130 ? 30.408 24.145 21.987 1.00 70.81 130 GLU A N 1
ATOM 1045 C CA . GLU A 1 130 ? 31.204 24.961 21.070 1.00 70.81 130 GLU A CA 1
ATOM 1046 C C . GLU A 1 130 ? 32.690 24.744 21.367 1.00 70.81 130 GLU A C 1
ATOM 1048 O O . GLU A 1 130 ? 33.111 24.707 22.525 1.00 70.81 130 GLU A O 1
ATOM 1053 N N . ALA A 1 131 ? 33.476 24.539 20.310 1.00 68.56 131 ALA A N 1
ATOM 1054 C CA . ALA A 1 131 ? 34.917 24.392 20.436 1.00 68.56 131 ALA A CA 1
ATOM 1055 C C . ALA A 1 131 ? 35.508 25.692 21.012 1.00 68.56 131 ALA A C 1
ATOM 1057 O O . ALA A 1 131 ? 35.078 26.774 20.601 1.00 68.56 131 ALA A O 1
ATOM 1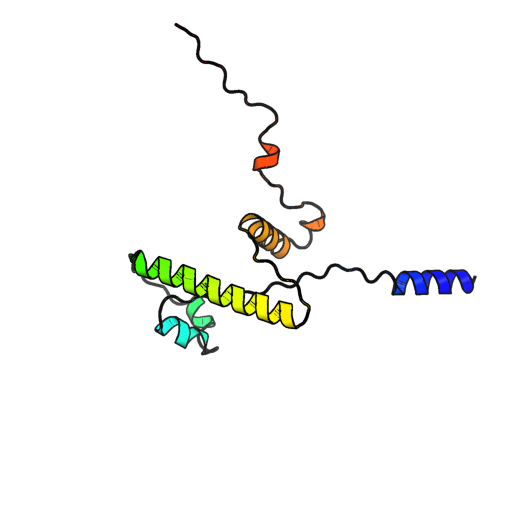058 N N . PRO A 1 132 ? 36.484 25.616 21.935 1.00 65.88 132 PRO A N 1
ATOM 1059 C CA . PRO A 1 132 ? 37.116 26.811 22.472 1.00 65.88 132 PRO A CA 1
ATOM 1060 C C . PRO A 1 132 ? 37.760 27.587 21.322 1.00 65.88 132 PRO A C 1
ATOM 1062 O O . PRO A 1 132 ? 38.589 27.046 20.585 1.00 65.88 132 PRO A O 1
ATOM 1065 N N . GLN A 1 133 ? 37.346 28.844 21.159 1.00 67.12 133 GLN A N 1
ATOM 1066 C CA . GLN A 1 133 ? 38.028 29.786 20.280 1.00 67.12 133 GLN A CA 1
ATOM 1067 C C . GLN A 1 133 ? 39.449 29.956 20.828 1.00 67.12 133 GLN A C 1
ATOM 1069 O O . GLN A 1 133 ? 39.621 30.315 21.994 1.00 67.12 133 GLN A O 1
ATOM 1074 N N . LYS A 1 134 ? 40.445 29.591 20.019 1.00 55.91 134 LYS A N 1
ATOM 1075 C CA . LYS A 1 134 ? 41.847 29.923 20.278 1.00 55.91 134 LYS A CA 1
ATOM 1076 C C . LYS A 1 134 ? 42.130 31.347 19.836 1.00 55.91 134 LYS A C 1
ATOM 1078 O O . LYS A 1 134 ? 41.573 31.732 18.784 1.00 55.91 134 LYS A O 1
#

Foldseek 3Di:
DVVVVVVVVVVVVVPPPDPDDDDDDDDADLDPVVVVQVVPPPCPVVVVVDDPPDPPPPDDPVSVVVSVVVSVVSVVVVQVVCVVVVHHDDDDDPVRVVQVVVCVVCVPCCVVVPDDDVVVVPPDDDDPDDDDDD

Radius of gyration: 24.67 Å; chains: 1; bounding box: 77×56×52 Å

Secondary structure (DSSP, 8-state):
-HHHHHHHHHHHHH---------------SSHHHHHHHHSGGGTTHHHH-----------HHHHHHHHHHHHHHHHHHHHHHHHTT----PPPHHHHHHHHHHHH-TTTTTTS----HHHHTTSS--PPPPPP-

Sequence (134 aa):
MDDYINFIDQVSQEANIMDKSFFVVVPYYSSADLEKASTQSKNIFSLFFGTREGEITRIDRNTYDKAVTEINNRVQAVIGGLFNIGIHSVRLNTKELAELFYNFNNPDTAVREPFIDFNKMGTIYTKKGEAPQK

pLDDT: mean 75.48, std 15.42, range [45.06, 96.19]